Protein AF-A0A2D4UQG4-F1 (afdb_monomer_lite)

Sequence (76 aa):
MFGNGGARAEAAKLGVPFLGEVPLEMAIRATSDEGTPIVTSQPDSPHAAHYQAIAEAVLQTLERSAPKASPKIIVE

Foldseek 3Di:
DDDPCPQVVVCVVVVHDDLFDADPDPQQVVCVVVVNGCCRVPVPDPRVVRVVSSVVSVVVVVVVVPPDPDDDDDDD

Radius of gyration: 17.62 Å; chains: 1; bounding box: 33×55×34 Å

pLDDT: mean 90.91, std 9.88, range [57.16, 98.06]

Structure (mmCIF, N/CA/C/O backbone):
data_AF-A0A2D4UQG4-F1
#
_entry.id   AF-A0A2D4UQG4-F1
#
loop_
_atom_site.group_PDB
_atom_site.id
_atom_site.type_symbol
_atom_site.label_atom_id
_atom_site.label_alt_id
_atom_site.label_comp_id
_atom_site.lab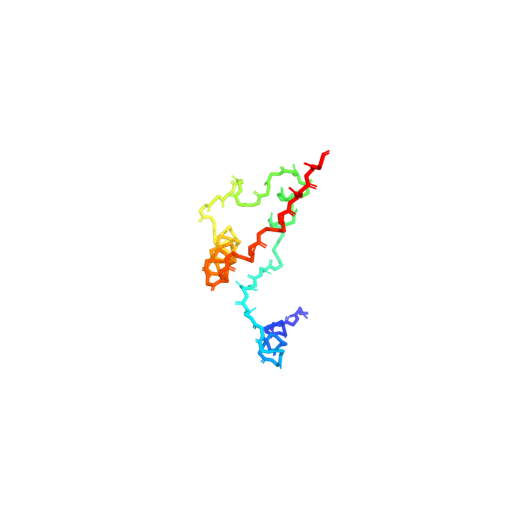el_asym_id
_atom_site.label_entity_id
_atom_site.label_seq_id
_atom_site.pdbx_PDB_ins_code
_atom_site.Cartn_x
_atom_site.Cartn_y
_atom_site.Cartn_z
_atom_site.occupancy
_atom_site.B_iso_or_equiv
_atom_site.auth_seq_id
_atom_site.auth_comp_id
_atom_site.auth_asym_id
_atom_site.auth_atom_id
_atom_site.pdbx_PDB_model_num
ATOM 1 N N . MET A 1 1 ? 16.159 -15.211 7.674 1.00 57.16 1 MET A N 1
ATOM 2 C CA . MET A 1 1 ? 14.710 -15.166 7.385 1.00 57.16 1 MET A CA 1
ATOM 3 C C . MET A 1 1 ? 14.149 -13.925 8.050 1.00 57.16 1 MET A C 1
ATOM 5 O O . MET A 1 1 ? 14.370 -13.766 9.244 1.00 57.16 1 MET A O 1
ATOM 9 N N . PHE A 1 2 ? 13.487 -13.047 7.301 1.00 66.06 2 PHE A N 1
ATOM 10 C CA . PHE A 1 2 ? 12.668 -11.994 7.905 1.00 66.06 2 PHE A CA 1
ATOM 11 C C . PHE A 1 2 ? 11.410 -12.635 8.514 1.00 66.06 2 PHE A C 1
ATOM 13 O O . PHE A 1 2 ? 10.940 -13.657 8.013 1.00 66.06 2 PHE A O 1
ATOM 20 N N . GLY A 1 3 ? 10.914 -12.104 9.632 1.00 76.69 3 GLY A N 1
ATOM 21 C CA . GLY A 1 3 ? 9.720 -12.638 10.293 1.00 76.69 3 GLY A CA 1
ATOM 22 C C . GLY A 1 3 ? 8.444 -12.276 9.527 1.00 76.69 3 GLY A C 1
ATOM 23 O O . GLY A 1 3 ? 8.303 -11.139 9.091 1.00 76.69 3 GLY A O 1
ATOM 24 N N . ASN A 1 4 ? 7.506 -13.220 9.404 1.00 80.25 4 ASN A N 1
ATOM 25 C CA . ASN A 1 4 ? 6.187 -12.990 8.804 1.00 80.25 4 ASN A CA 1
ATOM 26 C C . ASN A 1 4 ? 5.111 -12.798 9.882 1.00 80.25 4 ASN A C 1
ATOM 28 O O . ASN A 1 4 ? 5.186 -13.378 10.964 1.00 80.25 4 ASN A O 1
ATOM 32 N N . GLY A 1 5 ? 4.094 -11.985 9.583 1.00 86.75 5 GLY A N 1
ATOM 33 C CA . GLY A 1 5 ? 2.899 -11.830 10.422 1.00 86.75 5 GLY A CA 1
ATOM 34 C C . GLY A 1 5 ? 3.038 -10.930 11.658 1.00 86.75 5 GLY A C 1
ATOM 35 O O . GLY A 1 5 ? 2.025 -10.633 12.289 1.00 86.75 5 GLY A O 1
ATOM 36 N N . GLY A 1 6 ? 4.238 -10.435 11.985 1.00 92.50 6 GLY A N 1
ATOM 37 C CA . GLY A 1 6 ? 4.460 -9.562 13.148 1.00 92.50 6 GLY A CA 1
ATOM 38 C C . GLY A 1 6 ? 3.615 -8.283 13.115 1.00 92.50 6 GLY A C 1
ATOM 39 O O . GLY A 1 6 ? 2.941 -7.964 14.090 1.00 92.50 6 GLY A O 1
ATOM 40 N N . ALA A 1 7 ? 3.568 -7.603 11.966 1.00 92.75 7 ALA A N 1
ATOM 41 C CA . ALA A 1 7 ? 2.757 -6.396 11.786 1.00 92.75 7 ALA A CA 1
ATOM 42 C C . ALA A 1 7 ? 1.247 -6.673 11.897 1.00 92.75 7 ALA A C 1
ATOM 44 O O . ALA A 1 7 ? 0.519 -5.895 12.507 1.00 92.75 7 ALA A O 1
ATOM 45 N N . ARG A 1 8 ? 0.771 -7.808 11.366 1.00 94.94 8 ARG A N 1
ATOM 46 C CA . ARG A 1 8 ? -0.634 -8.227 11.488 1.00 94.94 8 ARG A CA 1
ATOM 47 C C . ARG A 1 8 ? -1.008 -8.500 12.945 1.00 94.94 8 ARG A C 1
ATOM 49 O O . ARG A 1 8 ? -2.065 -8.067 13.395 1.00 94.94 8 ARG A O 1
ATOM 56 N N . ALA A 1 9 ? -0.144 -9.203 13.676 1.00 96.12 9 ALA A N 1
ATOM 57 C CA . ALA A 1 9 ? -0.348 -9.467 15.095 1.00 96.12 9 ALA A CA 1
ATOM 58 C C . ALA A 1 9 ? -0.374 -8.164 15.908 1.00 96.12 9 ALA A C 1
ATOM 60 O O . ALA A 1 9 ? -1.211 -8.013 16.792 1.00 96.12 9 ALA A O 1
ATOM 61 N N . GLU A 1 10 ? 0.501 -7.209 15.592 1.00 96.50 10 GLU A N 1
ATOM 62 C CA . GLU A 1 10 ? 0.540 -5.920 16.282 1.00 96.50 10 GLU A CA 1
ATOM 63 C C . GLU A 1 10 ? -0.691 -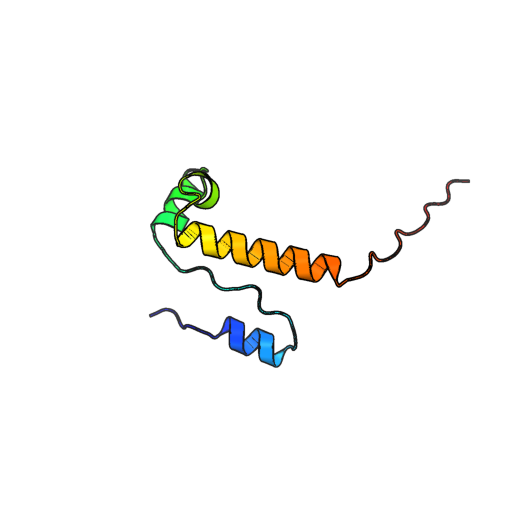5.056 15.983 1.00 96.50 10 GLU A C 1
ATOM 65 O O . GLU A 1 10 ? -1.293 -4.514 16.907 1.00 96.50 10 GLU A O 1
ATOM 70 N N . ALA A 1 11 ? -1.141 -5.009 14.725 1.00 96.12 11 ALA A N 1
ATOM 71 C CA . ALA A 1 11 ? -2.383 -4.331 14.356 1.00 96.12 11 ALA A CA 1
ATOM 72 C C . ALA A 1 11 ? -3.588 -4.892 15.132 1.00 96.12 11 ALA A C 1
ATOM 74 O O . ALA A 1 11 ? -4.394 -4.130 15.666 1.00 96.12 11 ALA A O 1
ATOM 75 N N . ALA A 1 12 ? -3.659 -6.222 15.275 1.00 96.88 12 ALA A N 1
ATOM 76 C CA . ALA A 1 12 ? -4.693 -6.882 16.066 1.00 96.88 12 ALA A CA 1
ATOM 77 C C . ALA A 1 12 ? -4.628 -6.505 17.557 1.00 96.88 12 ALA A C 1
ATOM 79 O O . ALA A 1 12 ? -5.663 -6.210 18.149 1.00 96.88 12 ALA A O 1
ATOM 80 N N . LYS A 1 13 ? -3.431 -6.465 18.161 1.00 98.06 13 LYS A N 1
ATOM 81 C CA . LYS A 1 13 ? -3.258 -6.040 19.564 1.00 98.06 13 LYS A CA 1
ATOM 82 C C . LYS A 1 13 ? -3.680 -4.589 19.793 1.00 98.06 13 LYS A C 1
ATOM 84 O O . LYS A 1 13 ? -4.267 -4.287 20.826 1.00 98.06 13 LYS A O 1
ATOM 89 N N . LEU A 1 14 ? -3.371 -3.704 18.846 1.00 97.44 14 LEU A N 1
ATOM 90 C CA . LEU A 1 14 ? -3.695 -2.278 18.923 1.00 97.44 14 LEU A CA 1
ATOM 91 C C . LEU A 1 14 ? -5.148 -1.969 18.531 1.00 97.44 14 LEU A C 1
ATOM 93 O O . LEU A 1 14 ? -5.591 -0.835 18.694 1.00 97.44 14 LEU A O 1
ATOM 97 N N . GLY A 1 15 ? -5.892 -2.950 18.009 1.00 95.25 15 GLY A N 1
ATOM 98 C CA . GLY A 1 15 ? -7.257 -2.748 17.523 1.00 95.25 15 GLY A CA 1
ATOM 99 C C . GLY A 1 15 ? -7.336 -1.830 16.299 1.00 95.25 15 GLY A C 1
ATOM 100 O O . GLY A 1 15 ? -8.359 -1.180 16.091 1.00 95.25 15 GLY A O 1
ATOM 101 N N . VAL A 1 16 ? -6.265 -1.752 15.502 1.00 94.12 16 VAL A N 1
ATOM 102 C CA . VAL A 1 16 ? -6.200 -0.914 14.294 1.00 94.12 16 VAL A CA 1
ATOM 103 C C . VAL A 1 16 ? -6.329 -1.761 13.023 1.00 94.12 16 VAL A C 1
ATOM 105 O O . VAL A 1 16 ? -5.977 -2.944 13.034 1.00 94.12 16 VAL A O 1
ATOM 108 N N . PRO A 1 17 ? -6.815 -1.190 11.904 1.00 93.12 17 PRO A N 1
ATOM 109 C CA . PRO A 1 17 ? -6.899 -1.915 10.641 1.00 93.12 17 PRO A CA 1
ATO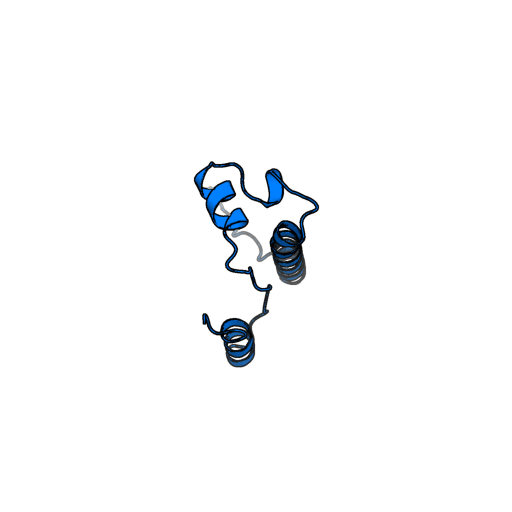M 110 C C . PRO A 1 17 ? -5.527 -2.393 10.153 1.00 93.12 17 PRO A C 1
ATOM 112 O O . PRO A 1 17 ? -4.558 -1.635 10.129 1.00 93.12 17 PRO A O 1
ATOM 115 N N . PHE A 1 18 ? -5.459 -3.645 9.705 1.00 95.12 18 PHE A N 1
ATOM 116 C CA . PHE A 1 18 ? -4.312 -4.161 8.967 1.00 95.12 18 PHE A CA 1
ATOM 117 C C . PHE A 1 18 ? -4.529 -3.925 7.471 1.00 95.12 18 PHE A C 1
ATOM 119 O O . PHE A 1 18 ? -5.448 -4.497 6.889 1.00 95.12 18 PHE A O 1
ATOM 126 N N . LEU A 1 19 ? -3.692 -3.086 6.859 1.00 95.94 19 LEU A N 1
ATOM 127 C CA . LEU A 1 19 ? -3.859 -2.671 5.461 1.00 95.94 19 LEU A CA 1
ATOM 128 C C . LEU A 1 19 ? -3.252 -3.656 4.453 1.00 95.94 19 LEU A C 1
ATOM 130 O O . LEU A 1 19 ? -3.646 -3.659 3.294 1.00 95.94 19 LEU A O 1
ATOM 134 N N . GLY A 1 20 ? -2.306 -4.492 4.883 1.00 94.81 20 GLY A N 1
ATOM 135 C CA . GLY A 1 20 ? -1.626 -5.454 4.021 1.00 94.81 20 GLY A CA 1
ATOM 136 C C . GLY A 1 20 ? -0.144 -5.595 4.348 1.00 94.81 20 GLY A C 1
ATOM 137 O O . GLY A 1 20 ? 0.373 -4.993 5.289 1.00 94.81 20 GLY A O 1
ATOM 138 N N . GLU A 1 21 ? 0.536 -6.416 3.555 1.00 94.00 21 GLU A N 1
ATOM 139 C CA . GLU A 1 21 ? 1.979 -6.641 3.617 1.00 94.00 21 GLU A CA 1
ATOM 140 C C . GLU A 1 21 ? 2.585 -6.533 2.218 1.00 94.00 21 GLU A C 1
ATOM 142 O O . GLU A 1 21 ? 1.940 -6.878 1.225 1.00 94.00 21 GLU A O 1
ATOM 147 N N . VAL A 1 22 ? 3.823 -6.045 2.154 1.00 93.56 22 VAL A N 1
ATOM 148 C CA . VAL A 1 22 ? 4.600 -5.925 0.918 1.00 93.56 22 VAL A CA 1
ATOM 149 C C . VAL A 1 22 ? 5.797 -6.872 1.024 1.00 93.56 22 VAL A C 1
ATOM 151 O O . VAL A 1 22 ? 6.557 -6.763 1.992 1.00 93.56 22 VAL A O 1
ATOM 154 N N . PRO A 1 23 ? 5.979 -7.809 0.078 1.00 91.75 23 PRO A N 1
ATOM 155 C CA . PRO A 1 23 ? 7.087 -8.755 0.127 1.00 91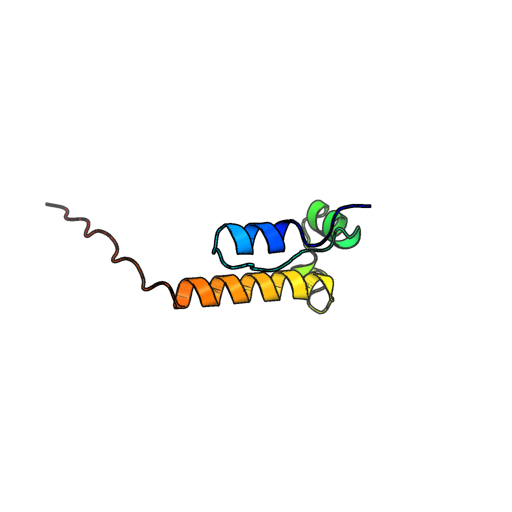.75 23 PRO A CA 1
ATOM 156 C C . PRO A 1 23 ? 8.435 -8.054 -0.103 1.00 91.75 23 PRO A C 1
ATOM 158 O O . PRO A 1 23 ? 8.526 -7.060 -0.822 1.00 91.75 23 PRO A O 1
ATOM 161 N N . LEU A 1 24 ? 9.506 -8.582 0.495 1.00 91.94 24 LEU A N 1
ATOM 162 C CA . LEU A 1 24 ? 10.868 -8.066 0.313 1.00 91.94 24 LEU A CA 1
ATOM 163 C C . LEU A 1 24 ? 11.493 -8.639 -0.959 1.00 91.94 24 LEU A C 1
ATOM 165 O O . LEU A 1 24 ? 12.302 -9.562 -0.905 1.00 91.94 24 LEU A O 1
ATOM 169 N N . GLU A 1 25 ? 11.103 -8.075 -2.096 1.00 94.50 25 GLU A N 1
ATOM 170 C CA . GLU A 1 25 ? 11.520 -8.544 -3.415 1.00 94.50 25 GLU A CA 1
ATOM 171 C C . GLU A 1 25 ? 12.466 -7.567 -4.111 1.00 94.50 25 GLU A C 1
ATOM 173 O O . GLU A 1 25 ? 12.296 -6.345 -4.070 1.00 94.50 25 GLU A O 1
ATOM 178 N N . MET A 1 26 ? 13.467 -8.117 -4.799 1.00 96.19 26 MET A N 1
ATOM 179 C CA . MET A 1 26 ? 14.511 -7.331 -5.467 1.00 96.19 26 MET A CA 1
ATOM 180 C C . MET A 1 26 ? 13.951 -6.396 -6.541 1.00 96.19 26 MET A C 1
ATOM 182 O O . MET A 1 26 ? 14.413 -5.263 -6.661 1.00 96.19 26 MET A O 1
ATOM 186 N N . ALA A 1 27 ? 12.939 -6.848 -7.286 1.00 96.00 27 ALA A N 1
ATOM 187 C CA . ALA A 1 27 ? 12.292 -6.058 -8.329 1.00 96.00 27 ALA A CA 1
ATOM 188 C C . ALA A 1 27 ? 11.625 -4.793 -7.767 1.00 96.00 27 ALA A C 1
ATOM 190 O O . ALA A 1 27 ? 11.716 -3.730 -8.378 1.00 96.00 27 ALA A O 1
ATOM 191 N N . ILE A 1 28 ? 11.013 -4.878 -6.579 1.00 96.88 28 ILE A N 1
ATOM 192 C CA . ILE A 1 28 ? 10.376 -3.730 -5.918 1.00 96.88 28 ILE A CA 1
ATOM 193 C C . ILE A 1 28 ? 11.429 -2.670 -5.595 1.00 96.88 28 ILE A C 1
ATOM 195 O O . ILE A 1 28 ? 11.233 -1.494 -5.901 1.00 96.88 28 ILE A O 1
ATOM 199 N N . ARG A 1 29 ? 12.563 -3.090 -5.020 1.00 97.00 29 ARG A N 1
ATOM 200 C CA . ARG A 1 29 ? 13.666 -2.182 -4.688 1.00 97.00 29 ARG A CA 1
ATOM 201 C C . ARG A 1 29 ? 14.259 -1.542 -5.941 1.00 97.00 29 ARG A C 1
ATOM 203 O O . ARG A 1 29 ? 14.300 -0.323 -6.021 1.00 97.00 29 ARG A O 1
ATOM 210 N N . ALA A 1 30 ? 14.668 -2.355 -6.915 1.00 97.81 30 ALA A N 1
ATOM 211 C CA . ALA A 1 30 ? 15.354 -1.874 -8.114 1.00 97.81 30 ALA A CA 1
ATOM 212 C C . ALA A 1 30 ? 14.507 -0.858 -8.895 1.00 97.81 30 ALA A C 1
ATOM 214 O O . ALA A 1 30 ? 14.959 0.250 -9.153 1.00 97.81 30 ALA A O 1
ATOM 215 N N . THR A 1 31 ? 13.244 -1.193 -9.175 1.00 97.38 31 THR A N 1
ATOM 216 C CA . THR A 1 31 ? 12.328 -0.294 -9.901 1.00 97.38 31 THR A CA 1
ATOM 217 C C . THR A 1 31 ? 12.041 1.004 -9.138 1.00 97.38 31 THR A C 1
ATOM 219 O O . THR A 1 31 ? 11.862 2.058 -9.748 1.00 97.38 31 THR A O 1
ATOM 222 N N . SER A 1 32 ? 12.030 0.963 -7.801 1.00 95.88 32 SER A N 1
ATOM 223 C CA . SER A 1 32 ? 11.882 2.165 -6.971 1.00 95.88 32 SER A CA 1
ATOM 224 C C . SER A 1 32 ? 13.139 3.039 -6.999 1.00 95.88 32 SER A C 1
ATOM 226 O O . SER A 1 32 ? 13.018 4.250 -7.171 1.00 95.88 32 SER A O 1
ATOM 228 N N . ASP A 1 33 ? 14.328 2.438 -6.887 1.00 97.81 33 ASP A N 1
ATOM 229 C CA . ASP A 1 33 ? 15.620 3.139 -6.955 1.00 97.81 33 ASP A CA 1
ATOM 230 C C . ASP A 1 33 ? 15.841 3.793 -8.333 1.00 97.81 33 ASP A C 1
ATOM 232 O O . ASP A 1 33 ? 16.404 4.882 -8.433 1.00 97.81 33 ASP A O 1
ATOM 236 N N . GLU A 1 34 ? 15.346 3.158 -9.396 1.00 97.75 34 GLU A N 1
ATOM 237 C CA . GLU A 1 34 ? 15.366 3.668 -10.774 1.00 97.75 34 GLU A CA 1
ATOM 238 C C . GLU A 1 34 ? 14.316 4.766 -11.036 1.00 97.75 34 GLU A C 1
ATOM 240 O O . GLU A 1 34 ? 14.271 5.335 -12.128 1.00 97.75 34 GLU A O 1
ATOM 245 N N . GLY A 1 35 ? 13.452 5.076 -10.064 1.00 97.62 35 GLY A N 1
ATOM 246 C CA . GLY A 1 35 ? 12.404 6.089 -10.202 1.00 97.62 35 GLY A CA 1
ATOM 247 C C . GLY A 1 35 ? 11.202 5.650 -11.046 1.00 97.62 35 GLY A C 1
ATOM 248 O O . GLY A 1 35 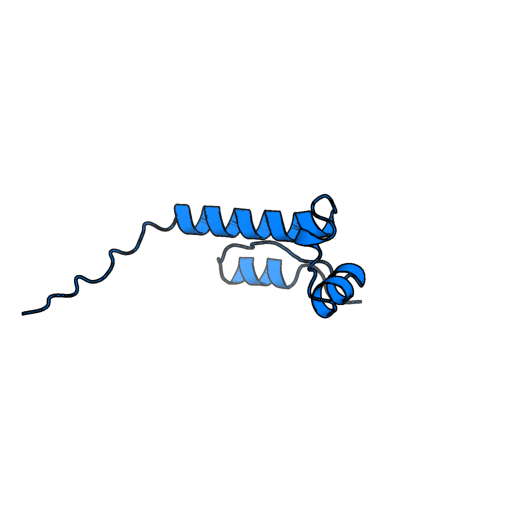? 10.381 6.485 -11.423 1.00 97.62 35 GLY A O 1
ATOM 249 N N . THR A 1 36 ? 11.056 4.351 -11.322 1.00 97.38 36 THR A N 1
ATOM 250 C CA . THR A 1 36 ? 9.919 3.769 -12.058 1.00 97.38 36 THR A CA 1
ATOM 251 C C . THR A 1 36 ? 9.255 2.644 -11.253 1.00 97.38 36 THR A C 1
ATOM 253 O O . THR A 1 36 ? 9.319 1.479 -11.650 1.00 97.38 36 THR A O 1
ATOM 256 N N . PRO A 1 37 ? 8.591 2.964 -10.120 1.00 97.12 37 PRO A N 1
ATOM 257 C CA . PRO A 1 37 ? 8.115 1.980 -9.145 1.00 97.12 37 PRO A CA 1
ATOM 258 C C . PRO A 1 37 ? 7.301 0.840 -9.761 1.00 97.12 37 PRO A C 1
ATOM 260 O O . PRO A 1 37 ? 6.628 1.030 -10.774 1.00 97.12 37 PRO A O 1
ATOM 263 N N . ILE A 1 38 ? 7.292 -0.324 -9.106 1.00 97.56 38 ILE A N 1
ATOM 264 C CA . ILE A 1 38 ? 6.699 -1.555 -9.654 1.00 97.56 38 ILE A CA 1
ATOM 265 C C . ILE A 1 38 ? 5.224 -1.428 -10.069 1.00 97.56 38 ILE A C 1
ATOM 267 O O . ILE A 1 38 ? 4.799 -2.064 -11.025 1.00 97.56 38 ILE A O 1
ATOM 271 N N . VAL A 1 39 ? 4.456 -0.563 -9.400 1.00 97.50 39 VAL A N 1
ATOM 272 C CA . VAL A 1 39 ? 3.056 -0.258 -9.750 1.00 97.50 39 VAL A CA 1
ATOM 273 C C . VAL A 1 39 ? 2.906 0.451 -11.100 1.00 97.50 39 VAL A C 1
ATOM 275 O O . VAL A 1 39 ? 1.856 0.351 -11.725 1.00 97.50 39 VAL A O 1
ATOM 278 N N . THR A 1 40 ? 3.946 1.153 -11.548 1.00 97.50 40 THR A N 1
ATOM 279 C CA . THR A 1 40 ? 4.002 1.861 -12.831 1.00 97.50 40 THR A CA 1
ATOM 280 C C . THR A 1 40 ? 4.680 1.009 -13.896 1.00 97.50 40 THR A C 1
ATOM 282 O O . THR A 1 40 ? 4.192 0.931 -15.020 1.00 97.50 40 THR A O 1
ATOM 285 N N . SER A 1 41 ? 5.811 0.376 -13.565 1.00 97.38 41 SER A N 1
ATOM 286 C CA . SER A 1 41 ? 6.597 -0.405 -14.528 1.00 97.38 41 SER A CA 1
ATOM 287 C C . SER A 1 41 ? 6.002 -1.785 -14.818 1.00 97.38 41 SER A C 1
ATOM 289 O O . SER A 1 41 ? 6.163 -2.290 -15.927 1.00 97.38 41 SER A O 1
ATOM 291 N N . GLN A 1 42 ? 5.309 -2.395 -13.851 1.00 97.31 42 GLN A N 1
ATOM 292 C CA . GLN A 1 42 ? 4.680 -3.715 -13.981 1.00 97.31 42 GLN A CA 1
ATOM 293 C C . GLN A 1 42 ? 3.299 -3.740 -13.293 1.00 97.31 42 GLN A C 1
ATOM 295 O O . GLN A 1 42 ? 3.125 -4.429 -12.280 1.00 97.31 42 GLN A O 1
ATOM 300 N N . PRO A 1 43 ? 2.307 -3.003 -13.825 1.00 97.19 43 PRO A N 1
ATOM 301 C CA . PRO A 1 43 ? 1.019 -2.775 -13.163 1.00 97.19 43 PRO A CA 1
ATOM 302 C C . PRO A 1 43 ? 0.206 -4.053 -12.903 1.00 97.19 43 PRO A C 1
ATOM 304 O O . PRO A 1 43 ? -0.516 -4.112 -11.912 1.00 97.19 43 PRO A O 1
ATOM 307 N N . ASP A 1 44 ? 0.370 -5.083 -13.738 1.00 97.19 44 ASP A N 1
ATOM 308 C CA . ASP A 1 44 ? -0.348 -6.364 -13.625 1.00 97.19 44 ASP A CA 1
ATOM 309 C C . ASP A 1 44 ? 0.433 -7.430 -12.831 1.00 97.19 44 ASP A C 1
ATOM 311 O O . ASP A 1 44 ? 0.034 -8.594 -12.756 1.00 97.19 44 ASP A O 1
ATOM 315 N N . SER A 1 45 ? 1.585 -7.065 -12.258 1.00 96.75 45 SER A N 1
ATOM 316 C CA . SER A 1 45 ? 2.401 -7.996 -11.477 1.00 96.75 45 SER A CA 1
ATOM 317 C C . SER A 1 45 ? 1.758 -8.318 -10.121 1.00 96.75 45 SER A C 1
ATOM 319 O O . SER A 1 45 ? 1.095 -7.464 -9.521 1.00 96.75 45 SER A O 1
ATOM 321 N N . PRO A 1 46 ? 2.032 -9.505 -9.543 1.00 96.38 46 PRO A N 1
ATOM 322 C CA . PRO A 1 46 ? 1.602 -9.811 -8.179 1.00 96.38 46 PRO A CA 1
ATOM 323 C C . PRO A 1 46 ? 2.161 -8.808 -7.155 1.00 96.38 46 PRO A C 1
ATOM 325 O O . PRO A 1 46 ? 1.517 -8.531 -6.149 1.00 96.38 46 PRO A O 1
ATOM 328 N N . HIS A 1 47 ? 3.330 -8.213 -7.417 1.00 96.94 47 HIS A N 1
ATOM 329 C CA . HIS A 1 47 ? 3.923 -7.191 -6.554 1.00 96.94 47 HIS A CA 1
ATOM 330 C C . HIS A 1 47 ? 3.144 -5.872 -6.576 1.00 96.94 47 HIS A C 1
ATOM 332 O O . HIS A 1 47 ? 2.917 -5.289 -5.517 1.00 96.94 47 HIS A O 1
ATOM 338 N N . ALA A 1 48 ? 2.695 -5.420 -7.751 1.00 97.62 48 ALA A N 1
ATOM 339 C CA . ALA A 1 48 ? 1.850 -4.234 -7.873 1.00 97.62 48 ALA A CA 1
ATOM 340 C C . ALA A 1 48 ? 0.491 -4.426 -7.178 1.00 97.62 48 ALA A C 1
ATOM 342 O O . ALA A 1 48 ? 0.014 -3.511 -6.500 1.00 97.62 48 ALA A O 1
ATOM 343 N N . ALA A 1 49 ? -0.080 -5.634 -7.255 1.00 97.56 49 ALA A N 1
ATOM 344 C CA . ALA A 1 49 ? -1.354 -5.964 -6.618 1.00 97.56 49 ALA A CA 1
ATOM 345 C C . ALA A 1 49 ? -1.342 -5.755 -5.088 1.00 97.56 49 ALA A C 1
ATOM 347 O O . ALA A 1 49 ? -2.338 -5.299 -4.528 1.00 97.56 49 ALA A O 1
ATOM 348 N N . HIS A 1 50 ? -0.215 -6.002 -4.403 1.00 97.38 50 HIS A N 1
ATOM 349 C CA . HIS A 1 50 ? -0.094 -5.725 -2.963 1.00 97.38 50 HIS A CA 1
ATOM 350 C C . HIS A 1 50 ? -0.300 -4.239 -2.634 1.00 97.38 50 HIS A C 1
ATOM 352 O O . HIS A 1 50 ? -1.016 -3.905 -1.690 1.00 97.38 50 HIS A O 1
ATOM 358 N N . TYR A 1 51 ? 0.292 -3.339 -3.423 1.00 97.50 51 TYR A N 1
ATOM 359 C CA . TYR A 1 51 ? 0.137 -1.896 -3.227 1.00 97.50 51 TYR A CA 1
ATOM 360 C C . TYR A 1 51 ? -1.277 -1.419 -3.565 1.00 97.50 51 TYR A C 1
ATOM 362 O O . TYR A 1 51 ? -1.823 -0.589 -2.839 1.00 97.50 51 TYR A O 1
ATOM 370 N N . GLN A 1 52 ? -1.882 -1.958 -4.627 1.00 97.62 52 GLN A N 1
ATOM 371 C CA . GLN A 1 52 ? -3.266 -1.645 -4.999 1.00 97.62 52 GLN A CA 1
ATOM 372 C C . GLN A 1 52 ? -4.248 -2.053 -3.895 1.00 97.62 52 GLN A C 1
ATOM 374 O O . GLN A 1 52 ? -5.077 -1.240 -3.491 1.00 97.62 52 GLN A O 1
ATOM 379 N N . ALA A 1 53 ? -4.097 -3.258 -3.336 1.00 97.56 53 ALA A N 1
ATOM 380 C CA . ALA A 1 53 ? -4.931 -3.731 -2.232 1.00 97.56 53 ALA A CA 1
ATOM 381 C C . ALA A 1 53 ? -4.790 -2.853 -0.973 1.00 97.56 53 ALA A C 1
ATOM 383 O O . ALA A 1 53 ? -5.787 -2.526 -0.328 1.00 97.56 53 ALA A O 1
ATOM 384 N N . ILE A 1 54 ? -3.565 -2.421 -0.643 1.00 97.81 54 ILE A N 1
ATOM 385 C CA . ILE A 1 54 ? -3.321 -1.485 0.468 1.00 97.81 54 ILE A CA 1
ATOM 386 C C . ILE A 1 54 ? -4.016 -0.143 0.206 1.00 97.81 54 ILE A C 1
ATOM 388 O O . ILE A 1 54 ? -4.680 0.386 1.098 1.00 97.81 54 ILE A O 1
ATOM 392 N N . ALA A 1 55 ? -3.882 0.411 -1.003 1.00 97.38 55 ALA A N 1
ATOM 393 C CA . ALA A 1 55 ? -4.513 1.67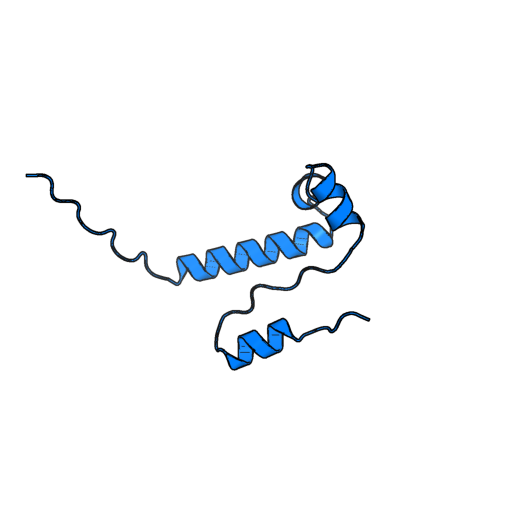7 -1.369 1.00 97.38 55 ALA A CA 1
ATOM 394 C C . ALA A 1 55 ? -6.045 1.596 -1.284 1.00 97.38 55 ALA A C 1
ATOM 396 O O . ALA A 1 55 ? -6.679 2.496 -0.733 1.00 97.38 55 ALA A O 1
ATOM 397 N N . GLU A 1 56 ? -6.637 0.497 -1.750 1.00 96.94 56 GLU A N 1
ATOM 398 C CA . GLU A 1 56 ? -8.074 0.253 -1.638 1.00 96.94 56 GLU A CA 1
ATOM 399 C C . GLU A 1 56 ? -8.529 0.172 -0.171 1.00 96.94 56 GLU A C 1
ATOM 401 O O . GLU A 1 56 ? -9.497 0.831 0.214 1.00 96.94 56 GLU A O 1
ATOM 406 N N . ALA A 1 57 ? -7.793 -0.540 0.687 1.00 95.50 57 ALA A N 1
ATOM 407 C CA . ALA A 1 57 ? -8.092 -0.606 2.119 1.00 95.50 57 ALA A CA 1
ATOM 408 C C . ALA A 1 57 ? -8.013 0.773 2.808 1.00 95.50 57 ALA A C 1
ATOM 410 O O . ALA A 1 57 ? -8.817 1.083 3.698 1.00 95.50 57 ALA A O 1
ATOM 411 N N . VAL A 1 58 ? -7.069 1.626 2.392 1.00 96.06 58 VAL A N 1
ATOM 412 C CA . VAL A 1 58 ? -6.972 3.016 2.868 1.00 96.06 58 VAL A CA 1
ATOM 413 C C . VAL A 1 58 ? -8.203 3.814 2.449 1.00 96.06 58 VAL A C 1
ATOM 415 O O . VAL A 1 58 ? -8.819 4.450 3.305 1.00 96.06 58 VAL A O 1
ATOM 418 N N . LEU A 1 59 ? -8.596 3.754 1.174 1.00 95.31 59 LEU A N 1
ATOM 419 C CA . LEU A 1 59 ? -9.776 4.461 0.666 1.00 95.31 59 LEU A CA 1
ATOM 420 C C . LEU A 1 59 ? -11.043 4.049 1.422 1.00 95.31 59 LEU A C 1
ATOM 422 O O . LEU A 1 59 ? -11.740 4.910 1.956 1.00 95.31 59 LEU A O 1
ATOM 426 N N . GLN A 1 60 ? -11.269 2.747 1.596 1.00 92.69 60 GLN A N 1
ATOM 427 C CA . GLN A 1 60 ? -12.404 2.228 2.368 1.00 92.69 60 GLN A CA 1
ATOM 428 C C . GLN A 1 60 ? -12.401 2.717 3.830 1.00 92.69 60 GLN A C 1
ATOM 430 O O . GLN A 1 60 ? -13.456 2.949 4.427 1.00 92.69 60 GLN A O 1
ATOM 435 N N . THR A 1 61 ? -11.218 2.884 4.433 1.00 91.19 61 THR A N 1
ATOM 436 C CA . THR A 1 61 ? -11.078 3.408 5.803 1.00 91.19 61 THR A CA 1
ATOM 437 C C . THR A 1 61 ? -11.420 4.896 5.877 1.00 91.19 61 THR A C 1
ATOM 439 O O . THR A 1 61 ? -12.068 5.337 6.834 1.00 91.19 61 THR A O 1
ATOM 442 N N . LEU A 1 62 ? -11.012 5.670 4.870 1.00 91.06 62 LEU A N 1
ATOM 443 C CA . LEU A 1 62 ? -11.324 7.093 4.768 1.00 91.06 62 LEU A CA 1
ATOM 444 C C . LEU A 1 62 ? -12.816 7.320 4.525 1.00 91.06 62 LEU A C 1
ATOM 446 O O . LEU A 1 62 ? -13.406 8.154 5.197 1.00 91.06 62 LEU A O 1
ATOM 450 N N . GLU A 1 63 ? -13.447 6.541 3.649 1.00 90.19 63 GLU A N 1
ATOM 451 C CA . GLU A 1 63 ? -14.888 6.634 3.373 1.00 90.19 63 GLU A CA 1
ATOM 452 C C . GLU A 1 63 ? -15.747 6.318 4.603 1.00 90.19 63 GLU A C 1
ATOM 454 O O . GLU A 1 63 ? -16.780 6.947 4.835 1.00 90.19 63 GLU A O 1
ATOM 459 N N . ARG A 1 64 ? -15.307 5.365 5.435 1.00 84.19 64 ARG A N 1
ATOM 460 C CA . ARG A 1 64 ? -15.975 5.033 6.703 1.00 84.19 64 ARG A CA 1
ATOM 461 C C . ARG A 1 64 ? -15.816 6.130 7.757 1.00 84.19 64 ARG A C 1
ATOM 463 O O . ARG A 1 64 ? -16.650 6.258 8.655 1.00 84.19 64 ARG A O 1
ATOM 470 N N . SER A 1 65 ? -14.740 6.901 7.672 1.00 76.62 65 SER A N 1
ATOM 471 C CA . SER A 1 65 ? -14.448 7.995 8.588 1.00 76.62 65 SER A CA 1
ATOM 472 C C . SER A 1 65 ? -15.137 9.256 8.070 1.00 76.62 65 SER A C 1
ATOM 474 O O . SER A 1 65 ? -14.618 9.918 7.179 1.00 76.62 65 SER A O 1
ATOM 476 N N . ALA A 1 66 ? -16.319 9.594 8.604 1.00 67.19 66 ALA A N 1
ATOM 477 C CA . ALA A 1 66 ? -17.043 10.801 8.190 1.00 67.19 66 ALA A CA 1
ATOM 478 C C . ALA A 1 66 ? -16.094 12.020 8.141 1.00 67.19 66 ALA A C 1
ATOM 480 O O . ALA A 1 66 ? -15.300 12.191 9.077 1.00 67.19 66 ALA A O 1
ATOM 481 N N . PRO A 1 67 ? -16.146 12.866 7.091 1.00 65.44 67 PRO A N 1
ATOM 482 C CA . PRO A 1 67 ? -15.246 14.002 6.981 1.00 65.44 67 PRO A CA 1
ATOM 483 C C . PRO A 1 67 ? -15.413 14.876 8.222 1.00 65.44 67 PRO A C 1
ATOM 485 O O . PRO A 1 67 ? -16.486 15.424 8.484 1.00 65.44 67 PRO A O 1
ATOM 488 N N . LYS A 1 68 ? -14.350 14.978 9.024 1.00 66.19 68 LYS A N 1
ATOM 489 C CA . LYS A 1 68 ? -14.322 15.884 10.169 1.00 66.19 68 LYS A CA 1
ATOM 490 C C . LYS A 1 68 ? -14.531 17.287 9.605 1.00 66.19 68 LYS A C 1
ATOM 492 O O . LYS A 1 68 ? -13.736 17.719 8.773 1.00 66.19 68 LYS A O 1
ATOM 497 N N . ALA A 1 69 ? -15.619 17.949 10.005 1.00 73.31 69 ALA A N 1
ATOM 498 C CA . ALA A 1 69 ? -15.975 19.266 9.488 1.00 73.31 69 ALA A CA 1
ATOM 499 C C . ALA A 1 69 ? -14.748 20.184 9.527 1.00 73.31 69 ALA A C 1
ATOM 501 O O . ALA A 1 69 ? -14.131 20.357 10.584 1.00 73.31 69 ALA A O 1
ATOM 502 N N . SER A 1 70 ? -14.369 20.729 8.370 1.00 75.00 70 SER A N 1
ATOM 503 C CA . SER A 1 70 ? -13.262 21.674 8.289 1.00 75.00 70 SER A CA 1
ATOM 504 C C . SER A 1 70 ? -13.572 22.872 9.195 1.00 75.00 70 SER A C 1
ATOM 506 O O . SER A 1 70 ? -14.712 23.350 9.194 1.00 75.00 70 SER A O 1
ATOM 508 N N . PRO A 1 71 ? -12.607 23.354 9.998 1.00 79.81 71 PRO A N 1
ATOM 509 C CA . PRO A 1 71 ? -12.838 24.509 10.852 1.00 79.81 71 PRO A CA 1
ATOM 510 C C . PRO A 1 71 ? -13.230 25.713 9.991 1.00 79.81 71 PRO A C 1
ATOM 512 O O . PRO A 1 71 ? -12.601 25.992 8.970 1.00 79.81 71 PRO A O 1
ATOM 515 N N . LYS A 1 72 ? -14.295 26.419 10.389 1.00 82.19 72 LYS A N 1
ATOM 516 C CA . LYS A 1 72 ? -14.714 27.652 9.719 1.00 82.19 72 LYS A CA 1
ATOM 517 C C . LYS A 1 72 ? -13.644 28.716 9.958 1.00 82.19 72 LYS A C 1
ATOM 519 O O . LYS A 1 72 ? -13.464 29.152 11.091 1.00 82.19 72 LYS A O 1
ATOM 524 N N . ILE A 1 73 ? -12.950 29.126 8.901 1.00 83.12 73 ILE A N 1
ATOM 525 C CA . ILE A 1 73 ? -12.101 30.318 8.932 1.00 83.12 73 ILE A CA 1
ATOM 526 C C . ILE A 1 73 ? -13.045 31.517 8.814 1.00 83.12 73 ILE A C 1
ATOM 528 O O . ILE A 1 73 ? -13.682 31.698 7.778 1.00 83.12 73 ILE A O 1
ATOM 532 N N . ILE A 1 74 ? -13.188 32.289 9.891 1.00 82.56 74 ILE A N 1
ATOM 533 C CA . ILE A 1 74 ? -13.904 33.568 9.887 1.00 82.56 74 ILE A CA 1
ATOM 534 C C . ILE A 1 74 ? -12.846 34.648 9.657 1.00 82.56 74 ILE A C 1
ATOM 536 O O . ILE A 1 74 ? -11.904 34.748 10.441 1.00 82.56 74 ILE A O 1
ATOM 540 N N . VAL A 1 75 ? -12.976 35.403 8.568 1.00 75.06 75 VAL A N 1
ATOM 541 C CA . VAL A 1 75 ? -12.189 36.616 8.317 1.00 75.06 75 VAL A CA 1
ATOM 542 C C . VAL A 1 75 ? -13.142 37.788 8.540 1.00 75.06 75 VAL A C 1
ATOM 544 O O . VAL A 1 75 ? -14.146 37.876 7.832 1.00 75.06 75 VAL A O 1
ATOM 547 N N . GLU A 1 76 ? -12.877 38.596 9.569 1.00 70.00 76 GLU A N 1
ATOM 548 C CA . GLU A 1 76 ? -13.540 39.891 9.807 1.00 70.00 76 GLU A CA 1
ATOM 549 C C . GLU A 1 76 ? -12.966 40.985 8.899 1.00 70.00 76 GLU A C 1
ATOM 551 O O . GLU A 1 76 ? -11.744 40.936 8.614 1.00 70.00 76 GLU A O 1
#

Secondary structure (DSSP, 8-state):
-PPSSHHHHHHHHHT----------HHHHHHHHTT--HHHHSTTSHHHHHHHHHHHHHHHHHHHS--PPPP-----